Protein AF-A0A965PRX5-F1 (afdb_monomer_lite)

Foldseek 3Di:
DLVVQQDPVLVVCVVVVVDDPVRSVVVSVVVVVVVVLVVVLVVVLPDPDQDPVLVVLLVCLVVQAQEEDESVPSSVNQSSLVVVVQEDEQDPVDPNHQPADPPPNHDLVRSLVVLLVVVVPVVVVLVCLLVSGSHYYYDNQPPPDDNVVVSSVSNVVPPD

Structure (mmCIF, N/CA/C/O backbone):
data_AF-A0A965PRX5-F1
#
_entry.id   AF-A0A965PRX5-F1
#
loop_
_atom_site.group_PDB
_atom_site.id
_atom_site.type_symbol
_atom_site.label_atom_id
_atom_site.label_alt_id
_atom_site.label_comp_id
_atom_site.label_asym_id
_atom_site.label_entity_id
_atom_site.label_seq_id
_atom_site.pdbx_PDB_ins_code
_atom_site.Cartn_x
_atom_site.Cartn_y
_atom_site.Cartn_z
_atom_site.occupancy
_atom_site.B_iso_or_equiv
_atom_site.auth_seq_id
_atom_site.auth_comp_id
_atom_site.auth_asym_id
_atom_site.auth_atom_id
_atom_site.pdbx_PDB_model_num
ATOM 1 N N . VAL A 1 1 ? -7.449 11.282 31.806 1.00 58.34 1 VAL A N 1
ATOM 2 C CA . VAL A 1 1 ? -6.474 10.910 30.741 1.00 58.34 1 VAL A CA 1
ATOM 3 C C . VAL A 1 1 ? -7.122 10.846 29.356 1.00 58.34 1 VAL A C 1
ATOM 5 O O . VAL A 1 1 ? -6.616 11.502 28.457 1.00 58.34 1 VAL A O 1
ATOM 8 N N . ILE A 1 2 ? -8.248 10.138 29.177 1.00 55.53 2 ILE A N 1
ATOM 9 C CA . ILE A 1 2 ? -8.973 10.051 27.888 1.00 55.53 2 ILE A CA 1
ATOM 10 C C . ILE A 1 2 ? -9.562 11.412 27.470 1.00 55.53 2 ILE A C 1
ATOM 12 O O . ILE A 1 2 ? -9.277 11.890 26.378 1.00 55.53 2 ILE A O 1
ATOM 16 N N . GLN A 1 3 ? -10.258 12.111 28.376 1.00 56.72 3 GLN A N 1
ATOM 17 C CA . GLN A 1 3 ? -10.836 13.441 28.109 1.00 56.72 3 GLN A CA 1
ATOM 18 C C . GLN A 1 3 ? -9.813 14.526 27.708 1.00 56.72 3 GLN A C 1
ATOM 20 O O . GLN A 1 3 ? -10.180 15.500 27.060 1.00 56.72 3 GLN A O 1
ATOM 25 N N . ALA A 1 4 ? -8.530 14.383 28.059 1.00 62.62 4 ALA A N 1
ATOM 26 C CA . ALA A 1 4 ? -7.495 15.356 27.689 1.00 62.62 4 ALA A CA 1
ATOM 27 C C . ALA A 1 4 ? -6.986 15.176 26.247 1.00 62.62 4 ALA A C 1
ATOM 29 O O . ALA A 1 4 ? -6.411 16.099 25.680 1.00 62.62 4 ALA A O 1
ATOM 30 N N . LYS A 1 5 ? -7.175 13.984 25.667 1.00 67.62 5 LYS A N 1
ATOM 31 C CA . LYS A 1 5 ? -6.664 13.604 24.341 1.00 67.62 5 LYS A CA 1
ATOM 32 C C . LYS A 1 5 ? -7.756 13.325 23.309 1.00 67.62 5 LYS A C 1
ATOM 34 O O . LYS A 1 5 ? -7.445 13.246 22.128 1.00 67.62 5 LYS A O 1
ATOM 39 N N . ALA A 1 6 ? -8.998 13.150 23.755 1.00 68.88 6 ALA A N 1
ATOM 40 C CA . ALA A 1 6 ? -10.154 12.946 22.896 1.00 68.88 6 ALA A CA 1
ATOM 41 C C . ALA A 1 6 ? -10.453 14.200 22.063 1.00 68.88 6 ALA A C 1
ATOM 43 O O . ALA A 1 6 ? -10.409 15.321 22.582 1.00 68.88 6 ALA A O 1
ATOM 44 N N . THR A 1 7 ? -10.794 13.999 20.792 1.00 78.12 7 THR A N 1
ATOM 45 C CA . THR A 1 7 ? -11.365 15.043 19.936 1.00 78.12 7 THR A CA 1
ATOM 46 C C . THR A 1 7 ? -12.720 15.509 20.494 1.00 78.12 7 THR A C 1
ATOM 48 O O . THR A 1 7 ? -13.335 14.791 21.290 1.00 78.12 7 THR A O 1
ATOM 51 N N . PRO A 1 8 ? -13.207 16.708 20.118 1.00 83.00 8 PRO A N 1
ATOM 52 C CA . PRO A 1 8 ? -14.532 17.180 20.531 1.00 83.00 8 PRO A CA 1
ATOM 53 C C . PRO A 1 8 ? -15.655 16.187 20.195 1.00 83.00 8 PRO A C 1
ATOM 55 O O . PRO A 1 8 ? -16.559 15.987 20.999 1.00 83.00 8 PRO A O 1
ATOM 58 N N . GLU A 1 9 ? -15.542 15.509 19.053 1.00 81.50 9 GLU A N 1
ATOM 59 C CA . GLU A 1 9 ? -16.494 14.499 18.589 1.00 81.50 9 GLU A CA 1
ATOM 60 C C . GLU A 1 9 ? -16.534 13.273 19.513 1.00 81.50 9 GLU A C 1
ATOM 62 O O . GLU A 1 9 ? -17.592 12.936 20.035 1.00 81.50 9 GLU A O 1
ATOM 67 N N . ILE A 1 10 ? -15.378 12.686 19.851 1.00 79.19 10 ILE A N 1
ATOM 68 C CA . ILE A 1 10 ? -15.306 11.538 20.775 1.00 79.19 10 ILE A CA 1
ATOM 69 C C . ILE A 1 10 ? -15.830 11.902 22.172 1.00 79.19 10 ILE A C 1
ATOM 71 O O . ILE A 1 10 ? -16.436 11.069 22.845 1.00 79.19 10 ILE A O 1
ATOM 75 N N . LYS A 1 11 ? -15.606 13.141 22.634 1.00 82.19 11 LYS A N 1
ATOM 76 C CA . LYS A 1 11 ? -16.161 13.608 23.917 1.00 82.19 11 LYS A CA 1
ATOM 77 C C . LYS A 1 11 ? -17.685 13.638 23.882 1.00 82.19 11 LYS A C 1
ATOM 79 O O . LYS A 1 11 ? -18.305 13.105 24.795 1.00 82.19 11 LYS A O 1
ATOM 84 N N . SER A 1 12 ? -18.265 14.186 22.817 1.00 84.56 12 SER A N 1
ATOM 85 C CA . SER A 1 12 ? -19.717 14.233 22.636 1.00 84.56 12 SER A CA 1
ATOM 86 C C . SER A 1 12 ? -20.333 12.829 22.555 1.00 84.56 12 SER A C 1
ATOM 88 O O . SER A 1 12 ? -21.330 12.554 23.220 1.00 84.56 12 SER A O 1
ATOM 90 N N . GLN A 1 13 ? -19.700 11.900 21.834 1.00 82.69 13 GLN A N 1
ATOM 91 C CA . GLN A 1 13 ? -20.154 10.506 21.741 1.00 82.69 13 GLN A CA 1
ATOM 92 C C . GLN A 1 13 ? -20.068 9.757 23.083 1.00 82.69 13 GLN A C 1
ATOM 94 O O . GLN A 1 13 ? -20.908 8.914 23.391 1.00 82.69 13 GLN A O 1
ATOM 99 N N . LEU A 1 14 ? -19.062 10.064 23.910 1.00 82.31 14 LEU A N 1
ATOM 100 C CA . LEU A 1 14 ? -18.947 9.513 25.264 1.00 82.31 14 LEU A CA 1
ATOM 101 C C . LEU A 1 14 ? -20.016 10.072 26.209 1.00 82.31 14 LEU A C 1
ATOM 103 O O . LEU A 1 14 ? -20.566 9.325 27.013 1.00 82.31 14 LEU A O 1
ATOM 107 N N . GLU A 1 15 ? -20.295 11.373 26.126 1.00 84.94 15 GLU A N 1
ATOM 108 C CA . GLU A 1 15 ? -21.306 12.050 26.950 1.00 84.94 15 GLU A CA 1
ATOM 109 C C . GLU A 1 15 ? -22.728 11.585 26.616 1.00 84.94 15 GLU A C 1
ATOM 111 O O . GLU A 1 15 ? -23.550 11.423 27.515 1.00 84.94 15 GLU A O 1
ATOM 116 N N . THR A 1 16 ? -23.006 11.317 25.339 1.00 87.44 16 THR A N 1
ATOM 117 C CA . THR A 1 16 ? -24.292 10.777 24.863 1.00 87.44 16 THR A CA 1
ATOM 118 C C . THR A 1 16 ? -24.431 9.266 25.072 1.00 87.44 16 THR A C 1
ATOM 120 O O . THR A 1 16 ? -25.524 8.725 24.915 1.00 87.44 16 THR A O 1
ATOM 123 N N . GLY A 1 17 ? -23.346 8.575 25.440 1.00 82.38 17 GLY A N 1
ATOM 124 C CA . GLY A 1 17 ? -23.315 7.119 25.587 1.00 82.38 17 GLY A CA 1
ATOM 125 C C . GLY A 1 17 ? -23.337 6.351 24.261 1.00 82.38 17 GLY A C 1
ATOM 126 O O . GLY A 1 17 ? -23.493 5.131 24.277 1.00 82.38 17 GLY A O 1
ATOM 127 N N . GLU A 1 18 ? -23.164 7.035 23.126 1.00 84.69 18 GLU A N 1
ATOM 128 C CA . GLU A 1 18 ? -23.097 6.433 21.789 1.00 84.69 18 GLU A CA 1
ATOM 129 C C . GLU A 1 18 ? -21.917 5.458 21.660 1.00 84.69 18 GLU A C 1
ATOM 131 O O . GLU A 1 18 ? -22.015 4.426 20.993 1.00 84.69 18 GLU A O 1
ATOM 136 N N . VAL A 1 19 ? -20.810 5.746 22.349 1.00 84.19 19 VAL A N 1
ATOM 137 C CA . VAL A 1 19 ? -19.637 4.869 22.407 1.00 84.19 19 VAL A CA 1
ATOM 138 C C . VAL A 1 19 ? -19.235 4.574 23.846 1.00 84.19 19 VAL A C 1
ATOM 140 O O . VAL A 1 19 ? -19.261 5.429 24.729 1.00 84.19 19 VAL A O 1
ATOM 143 N N . SER A 1 20 ? -18.793 3.342 24.089 1.00 88.81 20 SER A N 1
ATOM 144 C CA . SER A 1 20 ? -18.195 2.967 25.370 1.00 88.81 20 SER A CA 1
ATOM 145 C C . SER A 1 20 ? -16.820 3.616 25.565 1.00 88.81 20 SER A C 1
ATOM 147 O O . SER A 1 20 ? -16.096 3.904 24.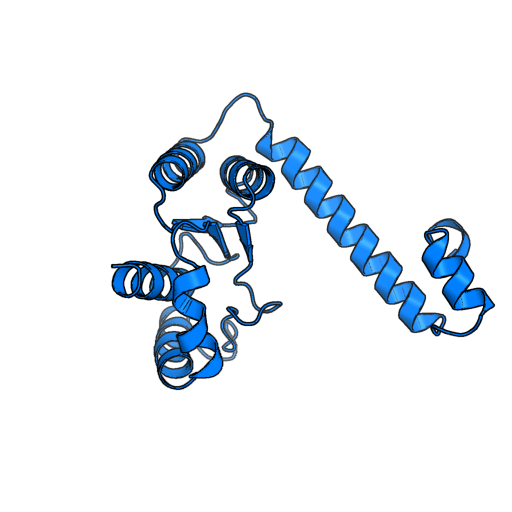610 1.00 88.81 20 SER A O 1
ATOM 149 N N . ILE A 1 21 ? -16.391 3.741 26.825 1.00 86.12 21 ILE A N 1
ATOM 150 C CA . ILE A 1 21 ? -15.046 4.228 27.183 1.00 86.12 21 ILE A CA 1
ATOM 151 C C . ILE A 1 21 ? -13.940 3.425 26.475 1.00 86.12 21 ILE A C 1
ATOM 153 O O . ILE A 1 21 ? -12.955 4.002 26.012 1.00 86.12 21 ILE A O 1
ATOM 157 N N . ASN A 1 22 ? -14.107 2.103 26.354 1.00 87.31 22 ASN A N 1
ATOM 158 C CA . ASN A 1 22 ? -13.150 1.246 25.652 1.00 87.31 22 ASN A CA 1
ATOM 159 C C . ASN A 1 22 ? -13.116 1.531 24.146 1.00 87.31 22 ASN A C 1
ATOM 161 O O . ASN A 1 22 ? -12.030 1.624 23.578 1.00 87.31 22 ASN A O 1
ATOM 165 N N . GLN A 1 23 ? -14.272 1.707 23.500 1.00 86.81 23 GLN A N 1
ATOM 166 C CA . GLN A 1 23 ? -14.335 2.058 22.076 1.00 86.81 23 GLN A CA 1
ATOM 167 C C . GLN A 1 23 ? -13.691 3.421 21.812 1.00 86.81 23 GLN A C 1
ATOM 169 O O . GLN A 1 23 ? -12.827 3.522 20.941 1.00 86.81 23 GLN A O 1
ATOM 174 N N . ALA A 1 24 ? -14.008 4.429 22.627 1.00 86.12 24 ALA A N 1
ATOM 175 C CA . ALA A 1 24 ? -13.381 5.743 22.537 1.00 86.12 24 ALA A CA 1
ATOM 176 C C . ALA A 1 24 ? -11.858 5.676 22.735 1.00 86.12 24 ALA A C 1
ATOM 178 O O . ALA A 1 24 ? -11.104 6.317 22.004 1.00 86.12 24 ALA A O 1
ATOM 179 N N . TYR A 1 25 ? -11.372 4.865 23.682 1.00 87.88 25 TYR A N 1
ATOM 180 C CA . TYR A 1 25 ? -9.934 4.662 23.868 1.00 87.88 25 TYR A CA 1
ATOM 181 C C . TYR A 1 25 ? -9.262 4.072 22.618 1.00 87.88 25 TYR A C 1
ATOM 183 O O . TYR A 1 25 ? -8.211 4.566 22.202 1.00 87.88 25 TYR A O 1
ATOM 191 N N . GLN A 1 26 ? -9.862 3.049 22.000 1.00 89.19 26 GLN A N 1
ATOM 192 C CA . GLN A 1 26 ? -9.329 2.452 20.771 1.00 89.19 26 GLN A CA 1
ATOM 193 C C . GLN A 1 26 ? -9.342 3.440 19.601 1.00 89.19 26 GLN A C 1
ATOM 195 O O . GLN A 1 26 ? -8.372 3.502 18.843 1.00 89.19 26 GLN A O 1
ATOM 200 N N . GLN A 1 27 ? -10.391 4.257 19.483 1.00 88.12 27 GLN A N 1
ATOM 201 C CA . GLN A 1 27 ? -10.483 5.290 18.454 1.00 88.12 27 GLN A CA 1
ATOM 202 C C . GLN A 1 27 ? -9.381 6.343 18.611 1.00 88.12 27 GLN A C 1
ATOM 204 O O . GLN A 1 27 ? -8.640 6.586 17.661 1.00 88.12 27 GLN A O 1
ATOM 209 N N . ILE A 1 28 ? -9.173 6.867 19.823 1.00 88.12 28 ILE A N 1
ATOM 210 C CA . ILE A 1 28 ? -8.085 7.818 20.108 1.00 88.12 28 ILE A CA 1
ATOM 211 C C . ILE A 1 28 ? -6.727 7.206 19.759 1.00 88.12 28 ILE A C 1
ATOM 213 O O . ILE A 1 28 ? -5.879 7.867 19.164 1.00 88.12 28 ILE A O 1
ATOM 217 N N . LYS A 1 29 ? -6.494 5.934 20.107 1.00 90.69 29 LYS A N 1
ATOM 218 C CA . LYS A 1 29 ? -5.238 5.247 19.771 1.00 90.69 29 LYS A CA 1
ATOM 219 C C . LYS A 1 29 ? -5.033 5.103 18.269 1.00 90.69 29 LYS A C 1
ATOM 221 O O . LYS A 1 29 ? -3.915 5.314 17.794 1.00 90.69 29 LYS A O 1
ATOM 226 N N . LYS A 1 30 ? -6.092 4.778 17.528 1.00 89.19 30 LYS A N 1
ATOM 227 C CA . LYS A 1 30 ? -6.067 4.702 16.066 1.00 89.19 30 LYS A CA 1
ATOM 228 C C . LYS A 1 30 ? -5.777 6.072 15.449 1.00 89.19 30 LYS A C 1
ATOM 230 O O . LYS A 1 30 ? -4.891 6.167 14.606 1.00 89.19 30 LYS A O 1
ATOM 235 N N . GLU A 1 31 ? -6.444 7.128 15.904 1.00 90.25 31 GLU A N 1
ATOM 236 C CA . GLU A 1 31 ? -6.218 8.506 15.442 1.00 90.25 31 GLU A CA 1
ATOM 237 C C . GLU A 1 31 ? -4.797 8.995 15.761 1.00 90.25 31 GLU A C 1
ATOM 239 O O . GLU A 1 31 ? -4.119 9.545 14.893 1.00 90.25 31 GLU A O 1
ATOM 244 N N . GLU A 1 32 ? -4.286 8.731 16.972 1.00 92.56 32 GLU A N 1
ATOM 245 C CA . GLU A 1 32 ? -2.894 9.024 17.340 1.00 92.56 32 GLU A CA 1
ATOM 246 C C . GLU A 1 32 ? -1.904 8.301 16.408 1.00 92.56 32 GLU A C 1
ATOM 248 O O . GLU A 1 32 ? -0.891 8.886 16.016 1.00 92.56 32 GLU A O 1
ATOM 253 N N . PHE A 1 33 ? -2.174 7.038 16.058 1.00 91.69 33 PHE A N 1
ATOM 254 C CA . PHE A 1 33 ? -1.341 6.259 15.141 1.00 91.69 33 PHE A CA 1
ATOM 255 C C . PHE A 1 33 ? -1.360 6.836 13.721 1.00 91.69 33 PHE A C 1
ATOM 257 O O . PHE A 1 33 ? -0.291 7.073 13.155 1.00 91.69 33 PHE A O 1
ATOM 264 N N . VAL A 1 34 ? -2.548 7.115 13.175 1.00 91.38 34 VAL A N 1
ATOM 265 C CA . VAL A 1 34 ? -2.716 7.714 11.840 1.00 91.38 34 VAL A CA 1
ATOM 266 C C . VAL A 1 34 ? -1.997 9.059 11.769 1.00 91.38 34 VAL A C 1
ATOM 268 O O . VAL A 1 34 ? -1.143 9.239 10.904 1.00 91.38 34 VAL A O 1
ATOM 271 N N . ARG A 1 35 ? -2.212 9.946 12.749 1.00 93.56 35 ARG A N 1
ATOM 272 C CA . ARG A 1 35 ? -1.561 11.265 12.799 1.00 93.56 35 ARG A CA 1
ATOM 273 C C . ARG A 1 35 ? -0.038 11.162 12.820 1.00 93.56 35 ARG A C 1
ATOM 275 O O . ARG A 1 35 ? 0.651 11.893 12.114 1.00 93.56 35 ARG A O 1
ATOM 282 N N . LYS A 1 36 ? 0.516 10.256 13.635 1.00 94.56 36 LYS A N 1
ATOM 283 C CA . LYS A 1 36 ? 1.971 10.023 13.680 1.00 94.56 36 LYS A CA 1
ATOM 284 C C . LYS A 1 36 ? 2.497 9.515 12.344 1.00 94.56 36 LYS A C 1
ATOM 286 O O . LYS A 1 36 ? 3.580 9.917 11.921 1.00 94.56 36 LYS A O 1
ATOM 291 N N . ARG A 1 37 ? 1.743 8.632 11.691 1.00 93.81 37 ARG A N 1
ATOM 292 C CA . ARG A 1 37 ? 2.112 8.068 10.397 1.00 93.81 37 ARG A CA 1
ATOM 293 C C . ARG A 1 37 ? 2.102 9.128 9.299 1.00 93.81 37 ARG A C 1
ATOM 295 O O . ARG A 1 37 ? 3.061 9.202 8.540 1.00 93.81 37 ARG A O 1
ATOM 302 N N . GLU A 1 38 ? 1.075 9.968 9.252 1.00 94.88 38 GLU A N 1
ATOM 303 C CA . GLU A 1 38 ? 0.971 11.091 8.313 1.00 94.88 38 GLU A CA 1
ATOM 304 C C . GLU A 1 38 ? 2.085 12.111 8.522 1.00 94.88 38 GLU A C 1
ATOM 306 O O . GLU A 1 38 ? 2.756 12.478 7.561 1.00 94.88 38 GLU A O 1
ATOM 311 N N . ALA A 1 39 ? 2.366 12.487 9.773 1.00 95.75 39 ALA A N 1
ATOM 312 C CA . ALA A 1 39 ? 3.487 13.368 10.090 1.00 95.75 39 ALA A CA 1
ATOM 313 C C . ALA A 1 39 ? 4.824 12.777 9.613 1.00 95.75 39 ALA A C 1
ATOM 315 O O . ALA A 1 39 ? 5.628 13.477 9.008 1.00 95.75 39 ALA A O 1
ATOM 316 N N . GLN A 1 40 ? 5.047 11.473 9.815 1.00 95.88 40 GLN A N 1
ATOM 317 C CA . GLN A 1 40 ? 6.256 10.807 9.329 1.00 95.88 40 GLN A CA 1
ATOM 318 C C . GLN A 1 40 ? 6.361 10.839 7.798 1.00 95.88 40 GLN A C 1
ATOM 320 O O . GLN A 1 40 ? 7.450 11.085 7.281 1.00 95.88 40 GLN A O 1
ATOM 325 N N . ILE A 1 41 ? 5.259 10.593 7.082 1.00 96.38 41 ILE A N 1
ATOM 326 C CA . ILE A 1 41 ? 5.220 10.674 5.614 1.00 96.38 41 ILE A CA 1
ATOM 327 C C . ILE A 1 41 ? 5.508 12.103 5.158 1.00 96.38 41 ILE A C 1
ATOM 329 O O . ILE A 1 41 ? 6.320 12.289 4.259 1.00 96.38 41 ILE A O 1
ATOM 333 N N . GLN A 1 42 ? 4.919 13.105 5.811 1.00 95.44 42 GLN A N 1
ATOM 334 C CA . GLN A 1 42 ? 5.151 14.505 5.482 1.00 95.44 42 GLN A CA 1
ATOM 335 C C . GLN A 1 42 ? 6.613 14.901 5.698 1.00 95.44 42 GLN A C 1
ATOM 337 O O . GLN A 1 42 ? 7.219 15.495 4.811 1.00 95.44 42 GLN A O 1
ATOM 342 N N . THR A 1 43 ? 7.199 14.550 6.844 1.00 96.56 43 THR A N 1
ATOM 343 C CA . THR A 1 43 ? 8.593 14.885 7.158 1.00 96.56 43 THR A CA 1
ATOM 344 C C . THR A 1 43 ? 9.570 14.166 6.234 1.00 96.56 43 THR A C 1
ATOM 346 O O . THR A 1 43 ? 10.452 14.805 5.673 1.00 96.56 43 THR A O 1
ATOM 349 N N . LYS A 1 44 ? 9.430 12.846 6.060 1.00 96.25 44 LYS A N 1
ATOM 350 C CA . LYS A 1 44 ? 10.386 12.059 5.268 1.00 96.25 44 LYS A CA 1
ATOM 351 C C . LYS A 1 44 ? 10.187 12.226 3.767 1.00 96.25 44 LYS A C 1
ATOM 353 O O . LYS A 1 44 ? 11.163 12.327 3.046 1.00 96.25 44 LYS A O 1
ATOM 358 N N . GLY A 1 45 ? 8.942 12.281 3.302 1.00 95.62 45 GLY A N 1
ATOM 359 C CA . GLY A 1 45 ? 8.623 12.416 1.881 1.00 95.62 45 GLY A CA 1
ATOM 360 C C . GLY A 1 45 ? 8.832 13.822 1.318 1.00 95.62 45 GLY A C 1
ATOM 361 O O . GLY A 1 45 ? 8.727 13.996 0.109 1.00 95.62 45 GLY A O 1
ATOM 362 N N . SER A 1 46 ? 9.115 14.813 2.172 1.00 95.31 46 SER A N 1
ATOM 363 C CA . SER A 1 46 ? 9.460 16.185 1.762 1.00 95.31 46 SER A CA 1
ATOM 364 C C . SER A 1 46 ? 10.943 16.507 1.962 1.00 95.31 46 SER A C 1
ATOM 366 O O . SER A 1 46 ? 11.309 17.680 1.960 1.00 95.31 46 SER A O 1
ATOM 368 N N . ALA A 1 47 ? 11.795 15.501 2.190 1.00 95.25 47 ALA A N 1
ATOM 369 C CA . ALA A 1 47 ? 13.233 15.734 2.232 1.00 95.25 47 ALA A CA 1
ATOM 370 C C . ALA A 1 47 ? 13.726 16.261 0.869 1.00 95.25 47 ALA A C 1
ATOM 372 O O . ALA A 1 47 ? 13.158 15.940 -0.173 1.00 95.25 47 ALA A O 1
ATOM 373 N N . GLU A 1 48 ? 14.773 17.086 0.885 1.00 94.56 48 GLU A N 1
ATOM 374 C CA . GLU A 1 48 ? 15.290 17.751 -0.321 1.00 94.56 48 GLU A CA 1
ATOM 375 C C . GLU A 1 48 ? 15.828 16.750 -1.353 1.00 94.56 48 GLU A C 1
ATOM 377 O O . GLU A 1 48 ? 15.612 16.896 -2.554 1.00 94.56 48 GLU A O 1
ATOM 382 N N . ILE A 1 49 ? 16.488 15.695 -0.873 1.00 96.38 49 ILE A N 1
ATOM 383 C CA . ILE A 1 49 ? 17.048 14.642 -1.714 1.00 96.38 49 ILE A CA 1
ATOM 384 C C . ILE A 1 49 ? 16.014 13.528 -1.855 1.00 96.38 49 ILE A C 1
ATOM 386 O O . ILE A 1 49 ? 15.667 12.873 -0.873 1.00 96.38 49 ILE A O 1
ATOM 390 N N . VAL A 1 50 ? 15.558 13.293 -3.085 1.00 97.06 50 VAL A N 1
ATOM 391 C CA . VAL A 1 50 ? 14.679 12.169 -3.428 1.00 97.06 50 VAL A CA 1
ATOM 392 C C . VAL A 1 50 ? 15.544 10.961 -3.809 1.00 97.06 50 VAL A C 1
ATOM 394 O O . VAL A 1 50 ? 16.333 11.075 -4.747 1.00 97.06 50 VAL A O 1
ATOM 397 N N . PRO A 1 51 ? 15.416 9.802 -3.135 1.00 97.50 51 PRO A N 1
ATOM 398 C CA . PRO A 1 51 ? 16.119 8.584 -3.532 1.00 97.50 51 PRO A CA 1
ATOM 399 C C . PRO A 1 51 ? 15.751 8.126 -4.951 1.00 97.50 51 PRO A C 1
ATOM 401 O O . PRO A 1 51 ? 14.590 8.216 -5.351 1.00 97.50 51 PRO A O 1
ATOM 404 N N . ASP A 1 52 ? 16.711 7.549 -5.678 1.00 97.94 52 ASP A N 1
ATOM 405 C CA . ASP A 1 52 ? 16.520 7.096 -7.066 1.00 97.94 52 ASP A CA 1
ATOM 406 C C . ASP A 1 52 ? 15.346 6.123 -7.240 1.00 97.94 52 ASP A C 1
ATOM 408 O O . ASP A 1 52 ? 14.633 6.175 -8.244 1.00 97.94 52 ASP A O 1
ATOM 412 N N . GLU A 1 53 ? 15.134 5.218 -6.280 1.00 96.75 53 GLU A N 1
ATOM 413 C CA . GLU A 1 53 ? 14.001 4.287 -6.312 1.00 96.75 53 GLU A CA 1
ATOM 414 C C . GLU A 1 53 ? 12.663 5.031 -6.258 1.00 96.75 53 GLU A C 1
ATOM 416 O O . GLU A 1 53 ? 11.785 4.785 -7.085 1.00 96.75 53 GLU A O 1
ATOM 421 N N . ASP A 1 54 ? 12.522 5.984 -5.336 1.00 98.44 54 ASP A N 1
ATOM 422 C CA . ASP A 1 54 ? 11.318 6.799 -5.207 1.00 98.44 54 ASP A CA 1
ATOM 423 C C . ASP A 1 54 ? 11.099 7.672 -6.446 1.00 98.44 54 ASP A C 1
ATOM 425 O O . ASP A 1 54 ? 9.971 7.764 -6.930 1.00 98.44 54 ASP A O 1
ATOM 429 N N . ALA A 1 55 ? 12.161 8.258 -7.006 1.00 98.44 55 ALA A N 1
ATOM 430 C CA . ALA A 1 55 ? 12.081 9.037 -8.240 1.00 98.44 55 ALA A CA 1
ATOM 431 C C . ALA A 1 55 ? 11.554 8.188 -9.411 1.00 98.44 55 ALA A C 1
ATOM 433 O O . ALA A 1 55 ? 10.638 8.611 -10.116 1.00 98.44 55 ALA A O 1
ATOM 434 N N . LYS A 1 56 ? 12.052 6.954 -9.581 1.00 98.38 56 LYS A N 1
ATOM 435 C CA . LYS A 1 56 ? 11.561 6.019 -10.612 1.00 98.38 56 LYS A CA 1
ATOM 436 C C . LYS A 1 56 ? 10.083 5.679 -10.425 1.00 98.38 56 LYS A C 1
ATOM 438 O O . LYS A 1 56 ? 9.340 5.660 -11.407 1.00 98.38 56 LYS A O 1
ATOM 443 N N . LEU A 1 57 ? 9.651 5.439 -9.185 1.00 98.44 57 LEU A N 1
ATOM 444 C CA . LEU A 1 57 ? 8.244 5.176 -8.867 1.00 98.44 57 LEU A CA 1
ATOM 445 C C . LEU A 1 57 ? 7.358 6.393 -9.170 1.00 98.44 57 LEU A C 1
ATOM 447 O O . LEU A 1 57 ? 6.275 6.234 -9.727 1.00 98.44 57 LEU A O 1
ATOM 451 N N . ILE A 1 58 ? 7.819 7.605 -8.849 1.00 98.62 58 ILE A N 1
ATOM 452 C CA . ILE A 1 58 ? 7.111 8.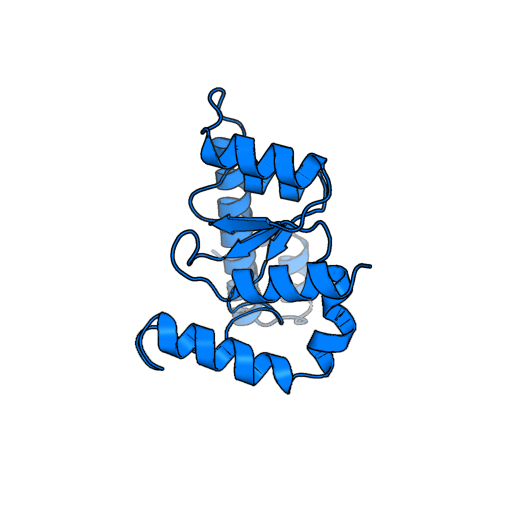857 -9.155 1.00 98.62 58 ILE A CA 1
ATOM 453 C C . ILE A 1 58 ? 6.952 9.043 -10.664 1.00 98.62 58 ILE A C 1
ATOM 455 O O . ILE A 1 58 ? 5.850 9.334 -11.126 1.00 98.62 58 ILE A O 1
ATOM 459 N N . GLU A 1 59 ? 8.007 8.826 -11.447 1.00 98.62 59 GLU A N 1
ATOM 460 C CA . GLU A 1 59 ? 7.921 8.935 -12.906 1.00 98.62 59 GLU A CA 1
ATOM 461 C C . GLU A 1 59 ? 6.996 7.877 -13.522 1.00 98.62 59 GLU A C 1
ATOM 463 O O . GLU A 1 59 ? 6.255 8.182 -14.454 1.00 98.62 59 GLU A O 1
ATOM 468 N N . ALA A 1 60 ? 6.974 6.653 -12.990 1.00 98.25 60 ALA A N 1
ATOM 469 C CA . ALA A 1 60 ? 6.016 5.631 -13.415 1.00 98.25 60 ALA A CA 1
ATOM 470 C C . ALA A 1 60 ? 4.561 6.038 -13.107 1.00 98.25 60 ALA A C 1
ATOM 472 O O . ALA A 1 60 ? 3.698 5.941 -13.979 1.00 98.25 60 ALA A O 1
ATOM 473 N N . MET A 1 61 ? 4.295 6.593 -11.918 1.00 98.19 61 MET A N 1
ATOM 474 C CA . MET A 1 61 ? 2.969 7.130 -11.576 1.00 98.19 61 MET A CA 1
ATOM 475 C C . MET A 1 61 ? 2.547 8.278 -12.498 1.00 98.19 61 MET A C 1
ATOM 477 O O . MET A 1 61 ? 1.400 8.313 -12.936 1.00 98.19 61 MET A O 1
ATOM 481 N N . LYS A 1 62 ? 3.464 9.189 -12.853 1.00 98.25 62 LYS A N 1
ATOM 482 C CA . LYS A 1 62 ? 3.194 10.271 -13.821 1.00 98.25 62 LYS A CA 1
ATOM 483 C C . LYS A 1 62 ? 2.811 9.747 -15.206 1.00 98.25 62 LYS A C 1
ATOM 485 O O . LYS A 1 62 ? 2.039 10.398 -15.903 1.00 98.25 62 LYS A O 1
ATOM 490 N N . ARG A 1 63 ? 3.319 8.574 -15.599 1.00 97.75 63 ARG A N 1
ATOM 491 C CA . ARG A 1 63 ? 2.938 7.879 -16.842 1.00 97.75 63 ARG A CA 1
ATOM 492 C C . ARG A 1 63 ? 1.634 7.078 -16.725 1.00 97.75 63 ARG A C 1
ATOM 494 O O . ARG A 1 63 ? 1.225 6.457 -17.699 1.00 97.75 63 ARG A O 1
ATOM 501 N N . GLY A 1 64 ? 0.977 7.091 -15.564 1.00 96.25 64 GLY A N 1
ATOM 502 C CA . GLY A 1 64 ? -0.258 6.343 -15.319 1.00 96.25 64 GLY A CA 1
ATOM 503 C C . GLY A 1 64 ? -0.044 4.842 -15.112 1.00 96.25 64 GLY A C 1
ATOM 504 O O . GLY A 1 64 ? -0.991 4.065 -15.231 1.00 96.25 64 GLY A O 1
ATOM 505 N N . GLU A 1 65 ? 1.183 4.410 -14.814 1.00 97.31 65 GLU A N 1
ATOM 506 C CA . GLU A 1 65 ? 1.473 3.008 -14.520 1.00 97.31 65 GLU A CA 1
ATOM 507 C C . GLU A 1 65 ? 0.974 2.637 -13.117 1.00 97.31 65 GLU A C 1
ATOM 509 O O . GLU A 1 65 ? 1.161 3.383 -12.153 1.00 97.31 65 GLU A O 1
ATOM 514 N N . THR A 1 66 ? 0.375 1.451 -12.976 1.00 98.38 66 THR A N 1
ATOM 515 C CA . THR A 1 66 ? 0.181 0.855 -11.650 1.00 98.38 66 THR A CA 1
ATOM 516 C C . THR A 1 66 ? 1.540 0.435 -11.109 1.00 98.38 66 THR A C 1
ATOM 518 O O . THR A 1 66 ? 2.276 -0.278 -11.786 1.00 98.38 66 THR A O 1
ATOM 521 N N . ILE A 1 67 ? 1.877 0.828 -9.883 1.00 98.44 67 ILE A N 1
ATOM 522 C CA . ILE A 1 67 ? 3.154 0.473 -9.247 1.00 98.44 67 ILE A CA 1
ATOM 523 C C . ILE A 1 67 ? 2.937 -0.183 -7.892 1.00 98.44 67 ILE A C 1
ATOM 525 O O . ILE A 1 67 ? 1.889 -0.020 -7.272 1.00 98.44 67 ILE A O 1
ATOM 529 N N . VAL A 1 68 ? 3.948 -0.905 -7.413 1.00 98.62 68 VAL A N 1
ATOM 530 C CA . VAL A 1 68 ? 4.015 -1.406 -6.036 1.00 98.62 68 VAL A CA 1
ATOM 531 C C . VAL A 1 68 ? 5.122 -0.639 -5.324 1.00 98.62 68 VAL A C 1
ATOM 533 O O . VAL A 1 68 ? 6.201 -0.449 -5.882 1.00 98.62 68 VAL A O 1
ATOM 536 N N . LEU A 1 69 ? 4.853 -0.178 -4.106 1.00 98.50 69 LEU A N 1
ATOM 537 C CA . LEU A 1 69 ? 5.845 0.501 -3.275 1.00 98.50 69 LEU A CA 1
ATOM 538 C C . LEU A 1 69 ? 5.868 -0.068 -1.862 1.00 98.50 69 LEU A C 1
ATOM 540 O O . LEU A 1 69 ? 4.874 -0.616 -1.367 1.00 98.50 69 LEU A O 1
ATOM 544 N N . ASN A 1 70 ? 7.001 0.099 -1.185 1.00 98.50 70 ASN A N 1
ATOM 545 C CA . ASN A 1 70 ? 7.096 -0.171 0.236 1.00 98.50 70 ASN A CA 1
ATOM 546 C C . ASN A 1 70 ? 6.679 1.068 1.026 1.00 98.50 70 ASN A C 1
ATOM 548 O O . ASN A 1 70 ? 7.359 2.094 1.026 1.00 98.50 70 ASN A O 1
ATOM 552 N N . MET A 1 71 ? 5.585 0.964 1.776 1.00 97.19 71 MET A N 1
ATOM 553 C CA . MET A 1 71 ? 5.073 2.105 2.533 1.00 97.19 71 MET A CA 1
ATOM 554 C C . MET A 1 71 ? 6.009 2.559 3.670 1.00 97.19 71 MET A C 1
ATOM 556 O O . MET A 1 71 ? 5.884 3.676 4.166 1.00 97.19 71 MET A O 1
ATOM 560 N N . ASN A 1 72 ? 6.927 1.709 4.129 1.00 96.44 72 ASN A N 1
ATOM 561 C CA . ASN A 1 72 ? 7.850 1.987 5.232 1.00 96.44 72 ASN A CA 1
ATOM 562 C C . ASN A 1 72 ? 9.200 2.558 4.782 1.00 96.44 72 ASN A C 1
ATOM 564 O O . ASN A 1 72 ? 9.957 3.001 5.646 1.00 96.44 72 ASN A O 1
ATOM 568 N N . THR A 1 73 ? 9.507 2.548 3.483 1.00 97.19 73 THR A N 1
ATOM 569 C CA . THR A 1 73 ? 10.796 3.030 2.960 1.00 97.19 73 THR A CA 1
ATOM 570 C C . THR A 1 73 ? 10.639 4.046 1.833 1.00 97.19 73 THR A C 1
ATOM 572 O O . THR A 1 73 ? 11.366 5.035 1.842 1.00 97.19 73 THR A O 1
ATOM 575 N N . ASN A 1 74 ? 9.659 3.887 0.935 1.00 98.31 74 ASN A N 1
ATOM 576 C CA . ASN A 1 74 ? 9.451 4.785 -0.206 1.00 98.31 74 ASN A CA 1
ATOM 577 C C . ASN A 1 74 ? 8.601 6.010 0.170 1.00 98.31 74 ASN A C 1
ATOM 579 O O . ASN A 1 74 ? 7.474 6.179 -0.300 1.00 98.31 74 ASN A O 1
ATOM 583 N N . PHE A 1 75 ? 9.093 6.836 1.098 1.00 98.38 75 PHE A N 1
ATOM 584 C CA . PHE A 1 75 ? 8.326 7.949 1.664 1.00 98.38 75 PHE A CA 1
ATOM 585 C C . PHE A 1 75 ? 8.006 9.067 0.664 1.00 98.38 75 PHE A C 1
ATOM 587 O O . PHE A 1 75 ? 6.929 9.653 0.773 1.00 98.38 75 PHE A O 1
ATOM 594 N N . HIS A 1 76 ? 8.884 9.365 -0.297 1.00 98.62 76 HIS A N 1
ATOM 595 C CA . HIS A 1 76 ? 8.637 10.413 -1.294 1.00 98.62 76 HIS A CA 1
ATOM 596 C C . HIS A 1 76 ? 7.605 9.940 -2.314 1.00 98.62 76 HIS A C 1
ATOM 598 O O . HIS A 1 76 ? 6.641 10.655 -2.587 1.00 98.62 76 HIS A O 1
ATOM 604 N N . ALA A 1 77 ? 7.743 8.705 -2.806 1.00 98.62 77 ALA A N 1
ATOM 605 C CA . ALA A 1 77 ? 6.756 8.101 -3.698 1.00 98.62 77 ALA A CA 1
ATOM 606 C C . ALA A 1 77 ? 5.398 7.939 -2.998 1.00 98.62 77 ALA A C 1
ATOM 608 O O . ALA A 1 77 ? 4.362 8.269 -3.571 1.00 98.62 77 ALA A O 1
ATOM 609 N N . LEU A 1 78 ? 5.387 7.506 -1.732 1.00 98.50 78 LEU A N 1
ATOM 610 C CA . LEU A 1 78 ? 4.165 7.402 -0.932 1.00 98.50 78 LEU A CA 1
ATOM 611 C C . LEU A 1 78 ? 3.496 8.766 -0.724 1.00 98.50 78 LEU A C 1
ATOM 613 O O . LEU A 1 78 ? 2.272 8.865 -0.825 1.00 98.50 78 LEU A O 1
ATOM 617 N N . LYS A 1 79 ? 4.277 9.813 -0.437 1.00 98.56 79 LYS A N 1
ATOM 618 C CA . LYS A 1 79 ? 3.753 11.174 -0.305 1.00 98.56 79 LYS A CA 1
ATOM 619 C C . LYS A 1 79 ? 3.152 11.649 -1.627 1.00 98.56 79 LYS A C 1
ATOM 621 O O . LYS A 1 79 ? 1.989 12.034 -1.641 1.00 98.56 79 LYS A O 1
ATOM 626 N N . TYR A 1 80 ? 3.893 11.533 -2.731 1.00 98.62 80 TYR A N 1
ATOM 627 C CA . TYR A 1 80 ? 3.407 11.890 -4.066 1.00 98.62 80 TYR A CA 1
ATOM 628 C C . TYR A 1 80 ? 2.099 11.164 -4.404 1.00 98.62 80 TYR A C 1
ATOM 630 O O . TYR A 1 80 ? 1.131 11.792 -4.829 1.00 98.62 80 TYR A O 1
ATOM 638 N N . ALA A 1 81 ? 2.037 9.853 -4.157 1.00 98.56 81 ALA A N 1
ATOM 639 C CA . ALA A 1 81 ? 0.839 9.061 -4.390 1.00 98.56 81 ALA A CA 1
ATOM 640 C C . ALA A 1 81 ? -0.359 9.551 -3.563 1.00 98.56 81 ALA A C 1
ATOM 642 O O . ALA A 1 81 ? -1.478 9.586 -4.070 1.00 98.56 81 ALA A O 1
ATOM 643 N N . LYS A 1 82 ? -0.152 9.926 -2.295 1.00 98.19 82 LYS A N 1
ATOM 644 C CA . LYS A 1 82 ? -1.215 10.457 -1.428 1.00 98.19 82 LYS A CA 1
ATOM 645 C C . LYS A 1 82 ? -1.683 11.839 -1.874 1.00 98.19 82 LYS A C 1
ATOM 647 O O . LYS A 1 82 ? -2.885 12.026 -2.024 1.00 98.19 82 LYS A O 1
ATOM 652 N N . ASP A 1 83 ? -0.758 12.754 -2.149 1.00 98.12 83 ASP A N 1
ATOM 653 C CA . ASP A 1 83 ? -1.074 14.118 -2.595 1.00 98.12 83 ASP A CA 1
ATOM 654 C C . ASP A 1 83 ? -1.872 14.125 -3.912 1.00 98.12 83 ASP A C 1
ATOM 656 O O . ASP A 1 83 ? -2.695 15.008 -4.138 1.00 98.12 83 ASP A O 1
ATOM 660 N N . ASN A 1 84 ? -1.659 13.117 -4.766 1.00 98.31 84 ASN A N 1
ATOM 661 C CA . ASN A 1 84 ? -2.330 12.974 -6.061 1.00 98.31 84 ASN A CA 1
ATOM 662 C C . ASN A 1 84 ? -3.506 11.974 -6.046 1.00 98.31 84 ASN A C 1
ATOM 664 O O . ASN A 1 84 ? -4.010 11.609 -7.104 1.00 98.31 84 ASN A O 1
ATOM 668 N N . ASN A 1 85 ? -3.961 11.509 -4.875 1.00 98.12 85 ASN A N 1
ATOM 669 C CA . ASN A 1 85 ? -5.054 10.526 -4.737 1.00 98.12 85 ASN A CA 1
ATOM 670 C C . ASN A 1 85 ? -4.833 9.200 -5.508 1.00 98.12 85 ASN A C 1
ATOM 672 O O . ASN A 1 85 ? -5.776 8.525 -5.939 1.00 98.12 85 ASN A O 1
ATOM 676 N N . LEU A 1 86 ? -3.572 8.801 -5.674 1.00 98.44 86 LEU A N 1
ATOM 677 C CA . LEU A 1 86 ? -3.147 7.570 -6.347 1.00 98.44 86 LEU A CA 1
ATOM 678 C C . LEU A 1 86 ? -2.871 6.418 -5.371 1.00 98.44 86 LEU A C 1
ATOM 680 O O . LEU A 1 86 ? -2.751 5.275 -5.800 1.00 98.44 86 LEU A O 1
ATOM 684 N N . TYR A 1 87 ? -2.749 6.686 -4.070 1.00 98.56 87 TYR A N 1
ATOM 685 C CA . TYR A 1 87 ? -2.375 5.663 -3.092 1.00 98.56 87 TYR A CA 1
ATOM 686 C C . TYR A 1 87 ? -3.510 4.673 -2.792 1.00 98.56 87 TYR A C 1
ATOM 688 O O . TYR A 1 87 ? -4.588 5.073 -2.357 1.00 98.56 87 TYR A O 1
ATOM 696 N N . GLN A 1 88 ? -3.221 3.376 -2.921 1.00 98.38 88 GLN A N 1
ATOM 697 C CA . GLN A 1 88 ? -4.063 2.280 -2.450 1.00 98.38 88 GLN A CA 1
ATOM 698 C C . GLN A 1 88 ? -3.262 1.406 -1.483 1.00 98.38 88 GLN A C 1
ATOM 700 O O . GLN A 1 88 ? -2.284 0.763 -1.858 1.00 98.38 88 GLN A O 1
ATOM 705 N N . GLN A 1 89 ? -3.694 1.338 -0.226 1.00 98.06 89 GLN A N 1
ATOM 706 C CA . GLN A 1 89 ? -3.130 0.390 0.733 1.00 98.06 89 GLN A CA 1
ATOM 707 C C . GLN A 1 89 ? -3.574 -1.029 0.360 1.00 98.06 89 GLN A C 1
ATOM 709 O O . GLN A 1 89 ? -4.755 -1.254 0.097 1.00 98.06 89 GLN A O 1
ATOM 714 N N . ILE A 1 90 ? -2.626 -1.966 0.318 1.00 98.31 90 ILE A N 1
ATOM 715 C CA . ILE A 1 90 ? -2.878 -3.380 -0.004 1.00 98.31 90 ILE A CA 1
ATOM 716 C C . ILE A 1 90 ? -2.337 -4.317 1.079 1.00 98.31 90 ILE A C 1
ATOM 718 O O . ILE A 1 90 ? -2.094 -5.495 0.831 1.00 98.31 90 ILE A O 1
ATOM 722 N N . ASP A 1 91 ? -2.070 -3.805 2.280 1.00 95.50 91 ASP A N 1
ATOM 723 C CA . ASP A 1 91 ? -1.721 -4.661 3.409 1.00 95.50 91 ASP A CA 1
ATOM 724 C C . ASP A 1 91 ? -2.965 -5.369 3.980 1.00 95.50 91 ASP A C 1
ATOM 726 O O . ASP A 1 91 ? -4.097 -5.191 3.520 1.00 95.50 91 ASP A O 1
ATOM 730 N N . ARG A 1 92 ? -2.738 -6.188 5.008 1.00 93.19 92 ARG A N 1
ATOM 731 C CA . ARG A 1 92 ? -3.753 -7.038 5.645 1.00 93.19 92 ARG A CA 1
ATOM 732 C C . ARG A 1 92 ? -4.931 -6.293 6.285 1.00 93.19 92 ARG A C 1
ATOM 734 O O . ARG A 1 92 ? -5.861 -6.944 6.742 1.00 93.19 92 ARG A O 1
ATOM 741 N N . TRP A 1 93 ? -4.892 -4.963 6.361 1.00 91.19 93 TRP A N 1
ATOM 742 C CA . TRP A 1 93 ? -5.990 -4.147 6.888 1.00 91.19 93 TRP A CA 1
ATOM 743 C C . TRP A 1 93 ? -6.999 -3.740 5.813 1.00 91.19 93 TRP A C 1
ATOM 745 O O . TRP A 1 93 ? -7.920 -2.974 6.091 1.00 91.19 93 TRP A O 1
ATOM 755 N N . THR A 1 94 ? -6.822 -4.234 4.590 1.00 95.38 94 THR A N 1
ATOM 756 C CA . THR A 1 94 ? -7.658 -3.911 3.438 1.00 95.38 94 THR A CA 1
ATOM 757 C C . THR A 1 94 ? -8.144 -5.172 2.742 1.00 95.38 94 THR A C 1
ATOM 759 O O . THR A 1 94 ? -7.557 -6.246 2.877 1.00 95.38 94 THR A O 1
ATOM 762 N N . ASP A 1 95 ? -9.179 -5.010 1.923 1.00 95.50 95 ASP A N 1
ATOM 763 C CA . ASP A 1 95 ? -9.710 -6.052 1.042 1.00 95.50 95 ASP A CA 1
ATOM 764 C C . ASP A 1 95 ? -8.652 -6.642 0.087 1.00 95.50 95 ASP A C 1
ATOM 766 O O . ASP A 1 95 ? -8.758 -7.798 -0.320 1.00 95.50 95 ASP A O 1
ATOM 770 N N . TRP A 1 96 ? -7.612 -5.869 -0.241 1.00 97.88 96 TRP A N 1
ATOM 771 C CA . TRP A 1 96 ? -6.508 -6.256 -1.125 1.00 97.88 96 TRP A CA 1
ATOM 772 C C . TRP A 1 96 ? -5.344 -6.953 -0.401 1.00 97.88 96 TRP A C 1
ATOM 774 O O . TRP A 1 96 ? -4.338 -7.297 -1.026 1.00 97.88 96 TRP A O 1
ATOM 784 N N . GLY A 1 97 ? -5.456 -7.150 0.913 1.00 97.44 97 GLY A N 1
ATOM 785 C CA . GLY A 1 97 ? -4.446 -7.806 1.731 1.00 97.44 97 GLY A CA 1
ATOM 786 C C . GLY A 1 97 ? -4.290 -9.293 1.427 1.00 97.44 97 GLY A C 1
ATOM 787 O O . GLY A 1 97 ? -5.259 -9.995 1.139 1.00 97.44 97 GLY A O 1
ATOM 788 N N . ASN A 1 98 ? -3.061 -9.796 1.550 1.00 97.44 98 ASN A N 1
ATOM 789 C CA . ASN A 1 98 ? -2.824 -11.234 1.551 1.00 97.44 98 ASN A CA 1
ATOM 790 C C . ASN A 1 98 ? -3.374 -11.855 2.856 1.00 97.44 98 ASN A C 1
ATOM 792 O O . ASN A 1 98 ? -2.922 -11.442 3.929 1.00 97.44 98 ASN A O 1
ATOM 796 N N . PRO A 1 99 ? -4.330 -12.811 2.806 1.00 96.69 99 PRO A N 1
ATOM 797 C CA . PRO A 1 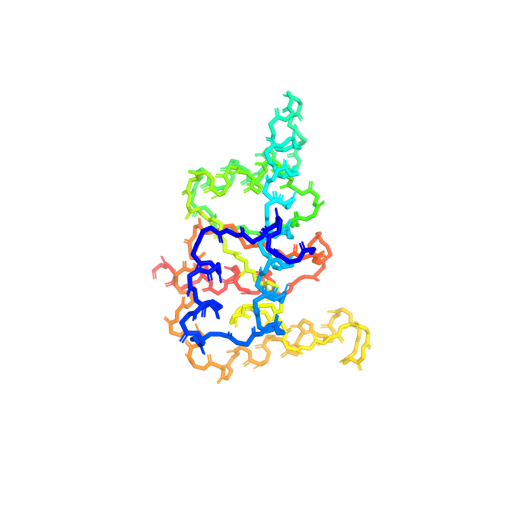99 ? -4.852 -13.455 4.010 1.00 96.69 99 PRO A CA 1
ATOM 798 C C . PRO A 1 99 ? -3.847 -14.427 4.652 1.00 96.69 99 PRO A C 1
ATOM 800 O O . PRO A 1 99 ? -3.992 -14.743 5.833 1.00 96.69 99 PRO A O 1
ATOM 803 N N . TYR A 1 100 ? -2.834 -14.875 3.901 1.00 97.00 100 TYR A N 1
ATOM 804 C CA . TYR A 1 100 ? -1.783 -15.774 4.373 1.00 97.00 100 TYR A CA 1
ATOM 805 C C . TYR A 1 100 ? -0.645 -14.981 5.031 1.00 97.00 100 TYR A C 1
ATOM 807 O O . TYR A 1 100 ? -0.154 -13.982 4.497 1.00 97.00 100 TYR A O 1
ATOM 815 N N . ASN A 1 101 ? -0.219 -15.428 6.206 1.00 94.38 101 ASN A N 1
ATOM 816 C CA . ASN A 1 101 ? 0.707 -14.744 7.094 1.00 94.38 101 ASN A CA 1
ATOM 817 C C . ASN A 1 101 ? 2.084 -15.413 7.064 1.00 94.38 101 ASN A C 1
ATOM 819 O O . ASN A 1 101 ? 2.220 -16.631 7.151 1.00 94.38 101 ASN A O 1
ATOM 823 N N . LEU A 1 102 ? 3.128 -14.588 7.027 1.00 92.25 102 LEU A N 1
ATOM 824 C CA . LEU A 1 102 ? 4.499 -15.041 7.238 1.00 92.25 102 LEU A CA 1
ATOM 825 C C . LEU A 1 102 ? 4.830 -15.037 8.738 1.00 92.25 102 LEU A C 1
ATOM 827 O O . LEU A 1 102 ? 4.512 -14.051 9.406 1.00 92.25 102 LEU A O 1
ATOM 831 N N . PRO A 1 103 ? 5.530 -16.053 9.273 1.00 93.12 103 PRO A N 1
ATOM 832 C CA . PRO A 1 103 ? 5.904 -17.322 8.637 1.00 93.12 103 PRO A CA 1
ATOM 833 C C . PRO A 1 103 ? 4.882 -18.458 8.863 1.00 93.12 103 PRO A C 1
ATOM 835 O O . PRO A 1 103 ? 5.169 -19.596 8.510 1.00 93.12 103 PRO A O 1
ATOM 838 N N . SER A 1 104 ? 3.734 -18.197 9.503 1.00 95.69 104 SER A N 1
ATOM 839 C CA . SER A 1 104 ? 2.822 -19.256 9.973 1.00 95.69 104 SER A CA 1
ATOM 840 C C . SER A 1 104 ? 2.178 -20.073 8.853 1.00 95.69 104 SER A C 1
ATOM 842 O O . SER A 1 104 ? 1.966 -21.266 9.036 1.00 95.69 104 SER A O 1
ATOM 844 N N . ASP A 1 105 ? 1.896 -19.446 7.710 1.00 96.00 105 ASP A N 1
ATOM 845 C CA . ASP A 1 105 ? 1.203 -20.064 6.572 1.00 96.00 105 ASP A CA 1
ATOM 846 C C . ASP A 1 105 ? 2.170 -20.478 5.444 1.00 96.00 105 ASP A C 1
ATOM 848 O O . ASP A 1 105 ? 1.734 -20.844 4.354 1.00 96.00 105 ASP A O 1
ATOM 852 N N . GLY A 1 106 ? 3.483 -20.407 5.693 1.00 96.25 106 GLY A N 1
ATOM 853 C CA . GLY A 1 106 ? 4.531 -20.795 4.750 1.00 96.25 106 GLY A CA 1
ATOM 854 C C . GLY A 1 106 ? 5.627 -19.744 4.588 1.00 96.25 106 GLY A C 1
ATOM 855 O O . GLY A 1 106 ? 5.692 -18.738 5.297 1.00 96.25 106 GLY A O 1
ATOM 856 N N . ASN A 1 107 ? 6.518 -19.983 3.633 1.00 97.38 107 ASN A N 1
ATOM 857 C CA . ASN A 1 107 ? 7.540 -19.040 3.205 1.00 97.38 107 ASN A CA 1
ATOM 858 C C . ASN A 1 107 ? 6.972 -17.991 2.228 1.00 97.38 107 ASN A C 1
ATOM 860 O O . ASN A 1 107 ? 5.834 -18.069 1.767 1.00 97.38 107 ASN A O 1
ATOM 864 N N . ARG A 1 108 ? 7.782 -16.979 1.889 1.00 96.75 108 ARG A N 1
ATOM 865 C CA . ARG A 1 108 ? 7.370 -15.856 1.026 1.00 96.75 108 ARG A CA 1
ATOM 866 C C . ARG A 1 108 ? 6.804 -16.300 -0.322 1.00 96.75 108 ARG A C 1
ATOM 868 O O . ARG A 1 108 ? 5.874 -15.664 -0.812 1.00 96.75 108 ARG A O 1
ATOM 875 N N . ASN A 1 109 ? 7.375 -17.342 -0.920 1.00 97.44 109 ASN A N 1
ATOM 876 C CA . ASN A 1 109 ? 6.885 -17.844 -2.192 1.00 97.44 109 ASN A CA 1
ATOM 877 C C . ASN A 1 109 ? 5.519 -18.499 -2.015 1.00 97.44 109 ASN A C 1
ATOM 879 O O . ASN A 1 109 ? 4.568 -18.078 -2.663 1.00 97.44 109 ASN A O 1
ATOM 883 N N . GLU A 1 110 ? 5.410 -19.413 -1.053 1.00 98.12 110 GLU A N 1
ATOM 884 C CA . GLU A 1 110 ? 4.176 -20.143 -0.749 1.00 98.12 110 GLU A CA 1
ATOM 885 C C . GLU A 1 110 ? 3.004 -19.200 -0.459 1.00 98.12 110 GLU A C 1
ATOM 887 O O . GLU A 1 110 ? 1.948 -19.344 -1.066 1.00 98.12 110 GLU A O 1
ATOM 892 N N . VAL A 1 111 ? 3.188 -18.174 0.382 1.00 97.88 111 VAL A N 1
ATOM 893 C CA . VAL A 1 111 ? 2.099 -17.228 0.693 1.00 97.88 111 VAL A CA 1
ATOM 894 C C . VAL A 1 111 ? 1.713 -16.349 -0.502 1.00 97.88 111 VAL A C 1
ATOM 896 O O . VAL A 1 111 ? 0.559 -15.931 -0.606 1.00 97.88 111 VAL A O 1
ATOM 899 N N . CYS A 1 112 ? 2.649 -16.038 -1.408 1.00 97.94 112 CYS A N 1
ATOM 900 C CA . CYS A 1 112 ? 2.349 -15.280 -2.627 1.00 97.94 112 CYS A CA 1
ATOM 901 C C . CYS A 1 112 ? 1.637 -16.161 -3.661 1.00 97.94 112 CYS A C 1
ATOM 903 O O . CYS A 1 112 ? 0.669 -15.714 -4.271 1.00 97.94 112 CYS A O 1
ATOM 905 N N . ASP A 1 113 ? 2.066 -17.413 -3.822 1.00 98.31 113 ASP A N 1
ATOM 906 C CA . ASP A 1 113 ? 1.410 -18.399 -4.686 1.00 98.31 113 ASP A CA 1
ATOM 907 C C . ASP A 1 113 ? -0.005 -18.720 -4.181 1.00 98.31 113 ASP A C 1
ATOM 909 O O . ASP A 1 113 ? -0.969 -18.723 -4.950 1.00 98.31 113 ASP A O 1
ATOM 913 N N . ALA A 1 114 ? -0.168 -18.872 -2.866 1.00 98.06 114 ALA A N 1
ATOM 914 C CA . ALA A 1 114 ? -1.469 -19.046 -2.238 1.00 98.06 114 ALA A CA 1
ATOM 915 C C . ALA A 1 114 ? -2.377 -17.823 -2.454 1.00 98.06 114 ALA A C 1
ATOM 917 O O . ALA A 1 114 ? -3.572 -17.989 -2.711 1.00 98.06 114 ALA A O 1
ATOM 918 N N . PHE A 1 115 ? -1.832 -16.599 -2.416 1.00 98.06 115 PHE A N 1
ATOM 919 C CA . PHE A 1 115 ? -2.595 -15.385 -2.724 1.00 98.06 115 PHE A CA 1
ATOM 920 C C . PHE A 1 115 ? -3.109 -15.358 -4.167 1.00 98.06 115 PHE A C 1
ATOM 922 O O . PHE A 1 115 ? -4.270 -15.013 -4.381 1.00 98.06 115 PHE A O 1
ATOM 929 N N . VAL A 1 116 ? -2.287 -15.755 -5.145 1.00 98.06 116 VAL A N 1
ATOM 930 C CA . VAL A 1 116 ? -2.700 -15.866 -6.558 1.00 98.06 116 VAL A CA 1
ATOM 931 C C . VAL A 1 116 ? -3.909 -16.799 -6.684 1.00 98.06 116 VAL A C 1
ATOM 933 O O . VAL A 1 116 ? -4.917 -16.453 -7.306 1.00 98.06 116 VAL A O 1
ATOM 936 N N . ILE A 1 117 ? -3.851 -17.965 -6.032 1.00 97.81 117 ILE A N 1
ATOM 937 C CA . ILE A 1 117 ? -4.952 -18.938 -6.025 1.00 97.81 117 ILE A CA 1
ATOM 938 C C . ILE A 1 117 ? -6.187 -18.363 -5.319 1.00 97.81 117 ILE A C 1
ATOM 940 O O . ILE A 1 117 ? -7.294 -18.459 -5.846 1.00 97.81 117 ILE A O 1
ATOM 944 N N . TYR A 1 118 ? -6.016 -17.739 -4.152 1.00 97.38 118 TYR A N 1
ATOM 945 C CA . TYR A 1 118 ? -7.103 -17.095 -3.410 1.00 97.38 118 TYR A CA 1
ATOM 946 C C . TYR A 1 118 ? -7.822 -16.045 -4.264 1.00 97.38 118 TYR A C 1
ATOM 948 O O . TYR A 1 118 ? -9.049 -16.080 -4.395 1.00 97.38 118 TYR A O 1
ATOM 956 N N . LEU A 1 119 ? -7.064 -15.141 -4.891 1.00 97.12 119 LEU A N 1
ATOM 957 C CA . LEU A 1 119 ? -7.614 -14.042 -5.674 1.00 97.12 119 LEU A 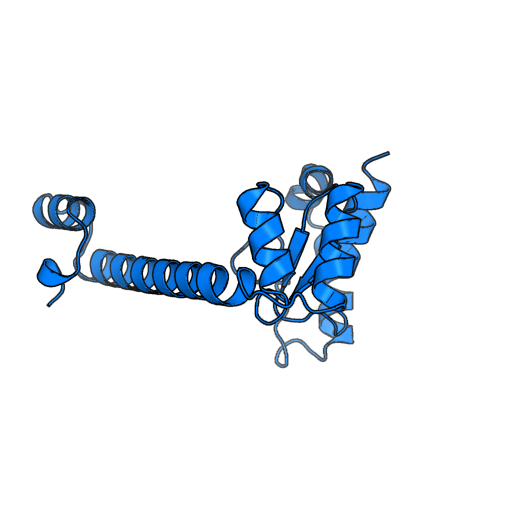CA 1
ATOM 958 C C . LEU A 1 119 ? -8.378 -14.548 -6.903 1.00 97.12 119 LEU A C 1
ATOM 960 O O . LEU A 1 119 ? -9.455 -14.029 -7.194 1.00 97.12 119 LEU A O 1
ATOM 964 N N . LYS A 1 120 ? -7.897 -15.618 -7.556 1.00 96.06 120 LYS A N 1
ATOM 965 C CA . LYS A 1 120 ? -8.580 -16.281 -8.684 1.00 96.06 120 LYS A CA 1
ATOM 966 C C . LYS A 1 120 ? -10.030 -16.665 -8.363 1.00 96.06 120 LYS A C 1
ATOM 968 O O . LYS A 1 120 ? -10.889 -16.592 -9.241 1.00 96.06 120 LYS A O 1
ATOM 973 N N . TYR A 1 121 ? -10.320 -17.058 -7.124 1.00 96.38 121 TYR A N 1
ATOM 974 C CA . TYR A 1 121 ? -11.671 -17.447 -6.701 1.00 96.38 121 TYR A CA 1
ATOM 975 C C . TYR A 1 121 ? -12.431 -16.329 -5.972 1.00 96.38 121 TYR A C 1
ATOM 977 O O . TYR A 1 121 ? -13.636 -16.449 -5.731 1.00 96.38 121 TYR A O 1
ATOM 985 N N . LYS A 1 122 ? -11.783 -15.198 -5.674 1.00 96.38 122 LYS A N 1
ATOM 986 C CA . LYS A 1 122 ? -12.390 -14.063 -4.972 1.00 96.38 122 LYS A CA 1
ATOM 987 C C . LYS A 1 122 ? -13.079 -13.097 -5.944 1.00 96.38 122 LYS A C 1
ATOM 989 O O . LYS A 1 122 ? -12.637 -11.970 -6.164 1.00 96.38 122 LYS A O 1
ATOM 994 N N . LYS A 1 123 ? -14.225 -13.523 -6.491 1.00 95.75 123 LYS A N 1
ATOM 995 C CA . LYS A 1 123 ? -15.025 -12.758 -7.477 1.00 95.75 123 LYS A CA 1
ATOM 996 C C . LYS A 1 123 ? -15.298 -11.304 -7.069 1.00 95.75 123 LYS A C 1
ATOM 998 O O . LYS A 1 123 ? -15.222 -10.418 -7.911 1.00 95.75 123 LYS A O 1
ATOM 1003 N N . SER A 1 124 ? -15.576 -11.057 -5.786 1.00 95.81 124 SER A N 1
ATOM 1004 C CA . SER A 1 124 ? -15.858 -9.711 -5.267 1.00 95.81 124 SER A CA 1
ATOM 1005 C C . SER A 1 124 ? -14.698 -8.727 -5.456 1.00 95.81 124 SER A C 1
ATOM 1007 O O . SER A 1 124 ? -14.946 -7.543 -5.652 1.00 95.81 124 SER A O 1
ATOM 1009 N N . LEU A 1 125 ? -13.449 -9.207 -5.413 1.00 96.56 125 LEU A N 1
ATOM 1010 C CA . LEU A 1 125 ? -12.261 -8.388 -5.672 1.00 96.56 125 LEU A CA 1
ATOM 1011 C C . LEU A 1 125 ? -11.956 -8.304 -7.163 1.00 96.56 125 LEU A C 1
ATOM 1013 O O . LEU A 1 125 ? -11.637 -7.233 -7.662 1.00 96.56 125 LEU A O 1
ATOM 1017 N N . LEU A 1 126 ? -12.114 -9.409 -7.898 1.00 96.06 126 LEU A N 1
ATOM 1018 C CA . LEU A 1 126 ? -11.866 -9.430 -9.342 1.00 96.06 126 LEU A CA 1
ATOM 1019 C C . LEU A 1 126 ? -12.749 -8.443 -10.116 1.00 96.06 126 LEU A C 1
ATOM 1021 O O . LEU A 1 126 ? -12.293 -7.893 -11.112 1.00 96.06 126 LEU A O 1
ATOM 1025 N N . ILE A 1 127 ? -13.978 -8.181 -9.660 1.00 95.75 127 ILE A N 1
ATOM 1026 C CA . ILE A 1 127 ? -14.850 -7.154 -10.259 1.00 95.75 127 ILE A CA 1
ATOM 1027 C C . ILE A 1 127 ? -14.247 -5.749 -10.099 1.00 95.75 127 ILE A C 1
ATOM 1029 O O . ILE A 1 127 ? -14.369 -4.931 -11.003 1.00 95.75 127 ILE A O 1
ATOM 1033 N N . LYS A 1 128 ? -13.550 -5.484 -8.989 1.00 96.50 128 LYS A N 1
ATOM 1034 C CA . LYS A 1 128 ? -12.972 -4.177 -8.639 1.00 96.50 128 LYS A CA 1
ATOM 1035 C C . LYS A 1 128 ? -11.509 -4.011 -9.051 1.00 96.50 128 LYS A C 1
ATOM 1037 O O . LYS A 1 128 ? -10.931 -2.958 -8.839 1.00 96.50 128 LYS A O 1
ATOM 1042 N N . ILE A 1 129 ? -10.875 -5.028 -9.637 1.00 97.19 129 ILE A N 1
ATOM 1043 C CA . ILE A 1 129 ? -9.426 -5.000 -9.911 1.00 97.19 129 ILE A CA 1
ATOM 1044 C C . ILE A 1 129 ? -9.013 -3.870 -10.865 1.00 97.19 129 ILE A C 1
ATOM 1046 O O . ILE A 1 129 ? -7.911 -3.344 -10.754 1.00 97.19 129 ILE A O 1
ATOM 1050 N N . HIS A 1 130 ? -9.915 -3.452 -11.755 1.00 95.44 130 HIS A N 1
ATOM 1051 C CA . HIS A 1 130 ? -9.706 -2.322 -12.657 1.00 95.44 130 HIS A CA 1
ATOM 1052 C C . HIS A 1 130 ? -9.524 -0.987 -11.907 1.00 95.44 130 HIS A C 1
ATOM 1054 O O . HIS A 1 130 ? -8.835 -0.102 -12.404 1.00 95.44 130 HIS A O 1
ATOM 1060 N N . GLU A 1 131 ? -10.058 -0.856 -10.686 1.00 96.31 131 GLU A N 1
ATOM 1061 C CA . GLU A 1 131 ? -9.894 0.331 -9.830 1.00 96.31 131 GLU A CA 1
ATOM 1062 C C . GLU A 1 131 ? -8.430 0.541 -9.396 1.00 96.31 131 GLU A C 1
ATOM 1064 O O . GLU A 1 131 ? -8.048 1.642 -8.995 1.00 96.31 131 GLU A O 1
ATOM 1069 N N . LEU A 1 132 ? -7.596 -0.504 -9.487 1.00 97.81 132 LEU A N 1
ATOM 1070 C CA . LEU A 1 132 ? -6.167 -0.448 -9.172 1.00 97.81 132 LEU A CA 1
ATOM 1071 C C . LEU A 1 132 ? -5.307 0.082 -10.331 1.00 97.81 132 LEU A C 1
ATOM 1073 O O . LEU A 1 132 ? -4.104 0.301 -10.148 1.00 97.81 132 LEU A O 1
ATOM 1077 N N . LYS A 1 133 ? -5.875 0.280 -11.528 1.00 97.69 133 LYS A N 1
ATOM 1078 C CA . LYS A 1 133 ? -5.126 0.795 -12.680 1.00 97.69 133 LYS A CA 1
ATOM 1079 C C . LYS A 1 133 ? -4.634 2.225 -12.400 1.00 97.69 133 LYS A C 1
ATOM 1081 O O . LYS A 1 133 ? -5.398 3.075 -11.950 1.00 97.69 133 LYS A O 1
ATOM 1086 N N . GLY A 1 134 ? -3.345 2.478 -12.628 1.00 97.50 134 GLY A N 1
ATOM 1087 C CA . GLY A 1 134 ? -2.687 3.762 -12.357 1.00 97.50 134 GLY A CA 1
ATOM 1088 C C . GLY A 1 134 ? -2.509 4.103 -10.872 1.00 97.50 134 GLY A C 1
ATOM 1089 O O . GLY A 1 134 ? -2.164 5.237 -10.542 1.00 97.50 134 GLY A O 1
ATOM 1090 N N . LYS A 1 135 ? -2.763 3.158 -9.955 1.00 98.56 135 LYS A N 1
ATOM 1091 C CA . LYS A 1 135 ? -2.596 3.360 -8.508 1.00 98.56 135 LYS A CA 1
ATOM 1092 C C . LYS A 1 135 ? -1.210 2.940 -8.018 1.00 98.56 135 LYS A C 1
ATOM 1094 O O . LYS A 1 135 ? -0.558 2.060 -8.577 1.00 98.56 135 LYS A O 1
ATOM 1099 N N . ALA A 1 136 ? -0.802 3.533 -6.901 1.00 98.69 136 ALA A N 1
ATOM 1100 C CA . ALA A 1 136 ? 0.353 3.119 -6.120 1.00 98.69 136 ALA A CA 1
ATOM 1101 C C . ALA A 1 136 ? -0.075 2.146 -5.020 1.00 98.69 136 ALA A C 1
ATOM 1103 O O . ALA A 1 136 ? -0.677 2.549 -4.020 1.00 98.69 136 ALA A O 1
ATOM 1104 N N . LEU A 1 137 ? 0.243 0.867 -5.201 1.00 98.75 137 LEU A N 1
ATOM 1105 C CA . LEU A 1 137 ? -0.120 -0.211 -4.291 1.00 98.75 137 LEU A CA 1
ATOM 1106 C C . LEU A 1 137 ? 0.893 -0.294 -3.139 1.00 98.75 137 LEU A C 1
ATOM 1108 O O . LEU A 1 137 ? 2.030 -0.737 -3.308 1.00 98.75 137 LEU A O 1
ATOM 1112 N N . GLY A 1 138 ? 0.485 0.149 -1.952 1.00 98.44 138 GLY A N 1
ATOM 1113 C CA . GLY A 1 138 ? 1.328 0.168 -0.759 1.00 98.44 138 GLY A CA 1
ATOM 1114 C C . GLY A 1 138 ? 1.329 -1.158 -0.010 1.00 98.44 138 GLY A C 1
ATOM 1115 O O . GLY A 1 138 ? 0.305 -1.544 0.559 1.00 98.44 138 GLY A O 1
ATOM 1116 N N . CYS A 1 139 ? 2.492 -1.804 0.090 1.00 97.94 139 CYS A N 1
ATOM 1117 C CA . CYS A 1 139 ? 2.710 -2.984 0.931 1.00 97.94 139 CYS A CA 1
ATOM 1118 C C . CYS A 1 139 ? 3.935 -2.803 1.846 1.00 97.94 139 CYS A C 1
ATOM 1120 O O . CYS A 1 139 ? 4.731 -1.889 1.669 1.00 97.94 139 CYS A O 1
ATOM 1122 N N . HIS A 1 140 ? 4.106 -3.679 2.837 1.00 96.31 140 HIS A N 1
ATOM 1123 C CA . HIS A 1 140 ? 5.327 -3.748 3.651 1.00 96.31 140 HIS A CA 1
ATOM 1124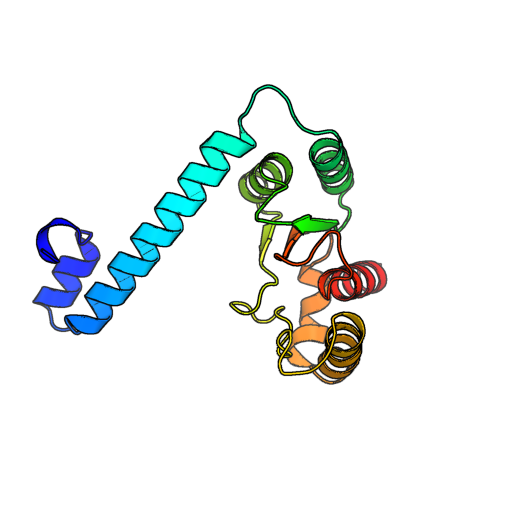 C C . HIS A 1 140 ? 6.394 -4.692 3.070 1.00 96.31 140 HIS A C 1
ATOM 1126 O O . HIS A 1 140 ? 7.545 -4.629 3.492 1.00 96.31 140 HIS A O 1
ATOM 1132 N N . CYS A 1 141 ? 6.009 -5.602 2.164 1.00 95.75 141 CYS A N 1
ATOM 1133 C CA . CYS A 1 141 ? 6.873 -6.689 1.685 1.00 95.75 141 CYS A CA 1
ATOM 1134 C C . CYS A 1 141 ? 7.790 -6.305 0.520 1.00 95.75 141 CYS A C 1
ATOM 1136 O O . CYS A 1 141 ? 8.871 -6.878 0.400 1.00 95.75 141 CYS A O 1
ATOM 1138 N N . TYR A 1 142 ? 7.359 -5.371 -0.329 1.00 97.06 142 TYR A N 1
ATOM 1139 C CA . TYR A 1 142 ? 8.161 -4.865 -1.445 1.00 97.06 142 TYR A CA 1
ATOM 1140 C C . TYR A 1 142 ? 9.504 -4.314 -0.918 1.00 97.06 142 TYR A C 1
ATOM 1142 O O . TYR A 1 142 ? 9.512 -3.779 0.187 1.00 97.06 142 TYR A O 1
ATOM 1150 N N . PRO A 1 143 ? 10.655 -4.440 -1.600 1.00 96.50 143 PRO A N 1
ATOM 1151 C CA . PRO A 1 143 ? 10.882 -4.965 -2.949 1.00 96.50 143 PRO A CA 1
ATOM 1152 C C . PRO A 1 143 ? 11.078 -6.486 -3.016 1.00 96.50 143 PRO A C 1
ATOM 1154 O O . PRO A 1 143 ? 11.292 -7.033 -4.093 1.00 96.50 143 PRO A O 1
ATOM 1157 N N . SER A 1 144 ? 11.019 -7.200 -1.884 1.00 96.94 144 SER A N 1
ATOM 1158 C CA . SER A 1 144 ? 10.933 -8.663 -1.946 1.00 96.94 144 SER A CA 1
ATOM 1159 C C . SER A 1 144 ? 9.617 -9.073 -2.606 1.00 96.94 144 SER A C 1
ATOM 1161 O O . SER A 1 144 ? 8.648 -8.313 -2.546 1.00 96.94 144 SER A O 1
ATOM 1163 N N . ARG A 1 145 ? 9.562 -10.299 -3.156 1.00 97.25 145 ARG A N 1
ATOM 1164 C CA . ARG A 1 145 ? 8.347 -10.862 -3.770 1.00 97.25 145 ARG A CA 1
ATOM 1165 C C . ARG A 1 145 ? 7.104 -10.514 -2.942 1.00 97.25 145 ARG A C 1
ATOM 1167 O O . ARG A 1 145 ? 7.042 -10.822 -1.740 1.00 97.25 145 ARG A O 1
ATOM 1174 N N . CYS A 1 146 ? 6.155 -9.842 -3.585 1.00 97.88 146 CYS A N 1
ATOM 1175 C CA . CYS A 1 146 ? 4.990 -9.249 -2.952 1.00 97.88 146 CYS A CA 1
ATOM 1176 C C . CYS A 1 146 ? 3.715 -9.706 -3.663 1.00 97.88 146 CYS A C 1
ATOM 1178 O O . CYS A 1 146 ? 3.671 -9.873 -4.878 1.00 97.88 146 CYS A O 1
ATOM 1180 N N . HIS A 1 147 ? 2.626 -9.863 -2.913 1.00 97.94 147 HIS A N 1
ATOM 1181 C CA . HIS A 1 147 ? 1.319 -10.143 -3.511 1.00 97.94 147 HIS A CA 1
ATOM 1182 C C . HIS A 1 147 ? 0.814 -8.977 -4.379 1.00 97.94 147 HIS A C 1
ATOM 1184 O O . HIS A 1 147 ? 0.052 -9.187 -5.322 1.00 97.94 147 HIS A O 1
ATOM 1190 N N . GLY A 1 148 ? 1.288 -7.760 -4.090 1.00 98.19 148 GLY A N 1
ATOM 1191 C CA . GLY A 1 148 ? 1.038 -6.562 -4.884 1.00 98.19 148 GLY A CA 1
ATOM 1192 C C . GLY A 1 148 ? 1.505 -6.678 -6.332 1.00 98.19 148 GLY A C 1
ATOM 1193 O O . GLY A 1 148 ? 0.871 -6.089 -7.202 1.00 98.19 148 GLY A O 1
ATOM 1194 N N . ASP A 1 149 ? 2.537 -7.481 -6.610 1.00 98.12 149 ASP A N 1
ATOM 1195 C CA . ASP A 1 149 ? 3.030 -7.697 -7.975 1.00 98.12 149 ASP A CA 1
ATOM 1196 C C . ASP A 1 149 ? 1.951 -8.364 -8.845 1.00 98.12 149 ASP A C 1
ATOM 1198 O O . ASP A 1 149 ? 1.708 -7.954 -9.980 1.00 98.12 149 ASP A O 1
ATOM 1202 N N . HIS A 1 150 ? 1.227 -9.338 -8.280 1.00 98.00 150 HIS A N 1
ATOM 1203 C CA . HIS A 1 150 ? 0.119 -9.996 -8.970 1.00 98.00 150 HIS A CA 1
ATOM 1204 C C . HIS A 1 150 ? -1.105 -9.080 -9.121 1.00 98.00 150 HIS A C 1
ATOM 1206 O O . HIS A 1 150 ? -1.752 -9.083 -10.167 1.00 98.00 150 HIS A O 1
ATOM 1212 N N . LEU A 1 151 ? -1.407 -8.254 -8.109 1.00 98.25 151 LEU A N 1
ATOM 1213 C CA . LEU A 1 151 ? -2.470 -7.244 -8.214 1.00 98.25 151 LEU A CA 1
ATOM 1214 C C . LEU A 1 151 ? -2.182 -6.240 -9.335 1.00 98.25 151 LEU A C 1
ATOM 1216 O O . LEU A 1 151 ? -3.068 -5.966 -10.142 1.00 98.25 151 LEU A O 1
ATOM 1220 N N . LYS A 1 152 ? -0.942 -5.739 -9.409 1.00 98.00 152 LYS A N 1
ATOM 1221 C CA . LYS A 1 152 ? -0.477 -4.862 -10.488 1.00 98.00 152 LYS A CA 1
ATOM 1222 C C . LYS A 1 152 ? -0.668 -5.530 -11.849 1.00 98.00 152 LYS A C 1
ATOM 1224 O O . LYS A 1 152 ? -1.263 -4.920 -12.730 1.00 98.00 152 LYS A O 1
ATOM 1229 N N . GLN A 1 153 ? -0.206 -6.772 -12.006 1.00 97.00 153 GLN A N 1
ATOM 1230 C CA . GLN A 1 153 ? -0.345 -7.517 -13.260 1.00 97.00 153 GLN A CA 1
ATOM 1231 C C . GLN A 1 153 ? -1.808 -7.582 -13.726 1.00 97.00 153 GLN A C 1
ATOM 1233 O O . GLN A 1 153 ? -2.111 -7.222 -14.860 1.00 97.00 153 GLN A O 1
ATOM 1238 N N . LEU A 1 154 ? -2.728 -7.989 -12.847 1.00 96.50 154 LEU A N 1
ATOM 1239 C CA . LEU A 1 154 ? -4.145 -8.110 -13.204 1.00 96.50 154 LEU A CA 1
ATOM 1240 C C . LEU A 1 154 ? -4.806 -6.760 -13.508 1.00 96.50 154 LEU A C 1
ATOM 1242 O O . LEU A 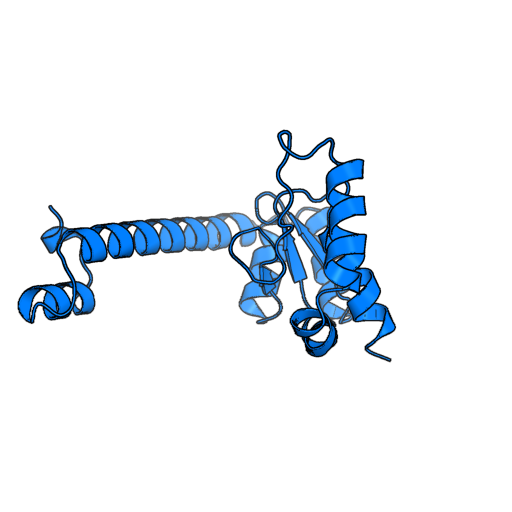1 154 ? -5.668 -6.684 -14.386 1.00 96.50 154 LEU A O 1
ATOM 1246 N N . ALA A 1 155 ? -4.427 -5.706 -12.780 1.00 95.56 155 ALA A N 1
ATOM 1247 C CA . ALA A 1 155 ? -4.902 -4.352 -13.045 1.00 95.56 155 ALA A CA 1
ATOM 1248 C C . ALA A 1 155 ? -4.445 -3.871 -14.429 1.00 95.56 155 ALA A C 1
ATOM 1250 O O . ALA A 1 155 ? -5.231 -3.274 -15.164 1.00 95.56 155 ALA A O 1
ATOM 1251 N N . ASP A 1 156 ? -3.200 -4.178 -14.805 1.00 91.44 156 ASP A N 1
ATOM 1252 C CA . ASP A 1 156 ? -2.642 -3.824 -16.105 1.00 91.44 156 ASP A CA 1
ATOM 1253 C C . ASP A 1 156 ? -3.307 -4.585 -17.262 1.00 91.44 156 ASP A C 1
ATOM 1255 O O . ASP A 1 156 ? -3.576 -3.974 -18.294 1.00 91.44 156 ASP A O 1
ATOM 1259 N N . GLU A 1 157 ? -3.626 -5.871 -17.081 1.00 88.81 157 GLU A N 1
ATOM 1260 C CA . GLU A 1 157 ? -4.275 -6.722 -18.092 1.00 88.81 157 GLU A CA 1
ATOM 1261 C C . GLU A 1 157 ? -5.748 -6.361 -18.349 1.00 88.81 157 GLU A C 1
ATOM 1263 O O . GLU A 1 157 ? -6.216 -6.476 -19.479 1.00 88.81 157 GLU A O 1
ATOM 1268 N N . LYS A 1 158 ? -6.497 -5.943 -17.317 1.00 75.75 158 LYS A N 1
ATOM 1269 C CA . LYS A 1 158 ? -7.936 -5.621 -17.430 1.00 75.75 158 LYS A CA 1
ATOM 1270 C C . LYS A 1 158 ? -8.249 -4.146 -17.688 1.00 75.75 158 LYS A C 1
ATOM 1272 O O . LYS A 1 158 ? -9.419 -3.802 -17.822 1.00 75.75 158 LYS A O 1
ATOM 1277 N N . GLY A 1 159 ? -7.234 -3.285 -17.708 1.00 59.75 159 GLY A N 1
ATOM 1278 C CA . GLY A 1 159 ? -7.369 -1.853 -17.990 1.00 59.75 159 GLY A CA 1
ATOM 1279 C C . GLY A 1 159 ? -7.258 -1.478 -19.472 1.00 59.75 159 GLY A C 1
ATOM 1280 O O . GLY A 1 159 ? -7.166 -0.286 -19.755 1.00 59.75 159 GLY A O 1
ATOM 1281 N N . ASN A 1 160 ? -7.224 -2.465 -20.375 1.00 46.66 160 ASN A N 1
ATOM 1282 C CA . ASN A 1 160 ? -7.172 -2.302 -21.832 1.00 46.66 160 ASN A CA 1
ATOM 1283 C C . ASN A 1 160 ? -8.505 -2.677 -22.483 1.00 46.66 160 ASN A C 1
ATOM 1285 O O . ASN A 1 160 ? -9.109 -3.680 -22.036 1.00 46.66 160 ASN A O 1
#

Radius of gyration: 18.54 Å; chains: 1; bounding box: 41×38×53 Å

Secondary structure (DSSP, 8-state):
-HHHHS-HHHHHHHHTTSS-HHHHHHHHHHHHHHHHHHHHHHHHHT-SSPPHHHHHHHHHHHTT--EEEETTT-HHHHHHHHHTT-EEE-STTSTTS-SS-TTTT--HHHHHHHHHHHHHH-HHHHTTGGGGTT-EEEESSTTSS-HHHHHHHHHHHH--

pLDDT: mean 93.04, std 9.22, range [46.66, 98.75]

Sequence (160 aa):
VIQAKATPEIKSQLETGEVSINQAYQQIKKEEFVRKREAQIQTKGSAEIVPDEDAKLIEAMKRGETIVLNMNTNFHALKYAKDNNLYQQIDRWTDWGNPYNLPSDGNRNEVCDAFVIYLKYKKSLLIKIHELKGKALGCHCYPSRCHGDHLKQLADEKGN